Protein AF-G3GXR0-F1 (afdb_monomer)

Sequence (153 aa):
MAFRSAGTLMTEFNAAFVPPALMPGYKGHVPGVASSFGSPYGTITFKYFQDLRNTALEKGCALLSGGRFPTIFSPNPTMVLASHIKNWDRWLHLPIYSPLNLDMGRNAEVTDFYQRAQQQRMYYQDKSGMMPRVPYFVLPVKERDQYPLPTDL

InterPro domains:
  IPR018902 Ciliary microtubule inner protein 2A-C-like domain [PF10629] (19-83)
  IPR052329 Ciliary Microtubule Inner Protein 2C [PTHR34924] (1-152)

pLDDT: mean 78.1, std 11.74, range [36.25, 98.06]

Solvent-accessible surface area (backbone atoms only — not comparable to full-atom values): 10162 Å² total; per-residue (Å²): 136,87,87,77,72,96,81,74,78,89,61,94,78,53,93,83,68,67,57,74,91,72,46,81,66,64,65,59,90,55,90,99,52,86,90,57,90,94,56,34,35,68,58,54,50,51,46,52,55,49,47,52,51,49,55,50,42,73,74,70,47,92,84,53,97,69,86,85,72,57,32,82,80,49,92,48,67,68,36,26,51,50,31,50,51,53,52,53,51,49,63,74,65,52,81,84,76,69,96,60,100,64,58,67,67,62,51,52,53,52,53,54,52,51,52,52,53,54,56,55,52,60,74,58,36,43,100,84,72,45,65,78,81,60,88,84,78,64,78,89,69,60,64,63,81,76,54,65,59,89,84,81,114

Secondary structure (DSSP, 8-state):
-----TT----S--TT---TTTSPPP----TTS---TT--HHHHHHHHHHHHHHHHHHHH-SS--------TT-S-HHHHHHHHHHHHHHHHT-----SS---HHHHHHHHHHHHHHHHHHHTT--TTSPPPPPTTSPPPPPHHHHS--TT--

Foldseek 3Di:
DDDDDPPDDPDPDDVPDDDPVRPPAAQDDDPPDDRDPPDRPVRRVVLVVVVVQVVCCVVPDPPDPDDLAQDCSDPDVVSVVVVVVVVVVCVVPPDPDDPDPDDPVVVVVVVVVVVVVVVVQQVQQDPVSDHDDDPPPDDDDPPCVVDPDPVVD

Structure (mmCIF, N/CA/C/O backbone):
data_AF-G3GXR0-F1
#
_entry.id   AF-G3GXR0-F1
#
loop_
_atom_site.group_PDB
_atom_site.id
_atom_site.type_symbol
_atom_site.label_atom_id
_atom_site.label_alt_id
_atom_site.label_comp_id
_atom_site.label_asym_id
_atom_site.label_entity_id
_atom_site.label_seq_id
_atom_site.pdbx_PDB_ins_code
_atom_site.Cartn_x
_atom_site.Cartn_y
_atom_site.Cartn_z
_atom_site.occupancy
_atom_site.B_iso_or_equiv
_atom_site.auth_seq_id
_atom_site.auth_comp_id
_atom_site.auth_asym_id
_atom_site.auth_atom_id
_atom_site.pdbx_PDB_model_num
ATOM 1 N N . MET A 1 1 ? 4.705 -31.011 -16.820 1.00 36.25 1 MET A N 1
ATOM 2 C CA . MET A 1 1 ? 3.952 -31.578 -15.682 1.00 36.25 1 MET A CA 1
ATOM 3 C C . MET A 1 1 ? 4.878 -32.535 -14.952 1.00 36.25 1 MET A C 1
ATOM 5 O O . MET A 1 1 ? 5.346 -33.475 -15.576 1.00 36.25 1 MET A O 1
ATOM 9 N N . ALA A 1 2 ? 5.242 -32.243 -13.702 1.00 42.19 2 ALA A N 1
ATOM 10 C CA . ALA A 1 2 ? 6.127 -33.104 -12.920 1.00 42.19 2 ALA A CA 1
ATOM 11 C C . ALA A 1 2 ? 5.288 -34.155 -12.178 1.00 42.19 2 ALA A C 1
ATOM 13 O O . ALA A 1 2 ? 4.409 -33.793 -11.395 1.00 42.19 2 ALA A O 1
ATOM 14 N N . PHE A 1 3 ? 5.546 -35.434 -12.447 1.00 46.31 3 PHE A N 1
ATOM 15 C CA . PHE A 1 3 ? 4.962 -36.553 -11.709 1.00 46.31 3 PHE A CA 1
ATOM 16 C C . PHE A 1 3 ? 5.532 -36.581 -10.286 1.00 46.31 3 PHE A C 1
ATOM 18 O O . PHE A 1 3 ? 6.739 -36.427 -10.102 1.00 46.31 3 PHE A O 1
ATOM 25 N N . ARG A 1 4 ? 4.674 -36.762 -9.276 1.00 55.25 4 ARG A N 1
ATOM 26 C CA . ARG A 1 4 ? 5.080 -36.908 -7.869 1.00 55.25 4 ARG A CA 1
ATOM 27 C C . ARG A 1 4 ? 4.704 -38.306 -7.384 1.00 55.25 4 ARG A C 1
ATOM 29 O O . ARG A 1 4 ? 3.554 -38.707 -7.541 1.00 55.25 4 ARG A O 1
ATOM 36 N N . SER A 1 5 ? 5.663 -39.043 -6.825 1.00 61.41 5 SER A N 1
ATOM 37 C CA . SER A 1 5 ? 5.414 -40.346 -6.198 1.00 61.41 5 SER A CA 1
ATOM 38 C C . SER A 1 5 ? 4.796 -40.167 -4.810 1.00 61.41 5 SER A C 1
ATOM 40 O O . SER A 1 5 ? 5.129 -39.222 -4.093 1.00 61.41 5 SER A O 1
ATOM 42 N N . ALA A 1 6 ? 3.924 -41.091 -4.409 1.00 48.00 6 ALA A N 1
ATOM 43 C CA . ALA A 1 6 ? 3.330 -41.108 -3.076 1.00 48.00 6 ALA A CA 1
ATOM 44 C C . ALA A 1 6 ? 4.425 -41.218 -1.993 1.00 48.00 6 ALA A C 1
ATOM 46 O O . ALA A 1 6 ? 5.178 -42.188 -1.981 1.00 48.00 6 ALA A O 1
ATOM 47 N N . GLY A 1 7 ? 4.533 -40.209 -1.116 1.00 60.56 7 GLY A N 1
ATOM 48 C CA . GLY A 1 7 ? 5.460 -40.206 0.029 1.00 60.56 7 GLY A CA 1
ATOM 49 C C . GLY A 1 7 ? 6.359 -38.971 0.184 1.00 60.56 7 GLY A C 1
ATOM 50 O O . GLY A 1 7 ? 7.106 -38.891 1.155 1.00 60.56 7 GLY A O 1
ATOM 51 N N . THR A 1 8 ? 6.312 -37.989 -0.724 1.00 60.16 8 THR A N 1
ATOM 52 C CA . THR A 1 8 ? 7.106 -36.756 -0.570 1.00 60.16 8 THR A CA 1
ATOM 53 C C . THR A 1 8 ? 6.561 -35.884 0.569 1.00 60.16 8 THR A C 1
ATOM 55 O O . THR A 1 8 ? 5.510 -35.260 0.429 1.00 60.16 8 THR A O 1
ATOM 58 N N . LEU A 1 9 ? 7.294 -35.821 1.687 1.00 56.88 9 LEU A N 1
ATOM 59 C CA . LEU A 1 9 ? 7.093 -34.841 2.759 1.00 56.88 9 LEU A CA 1
ATOM 60 C C . LEU A 1 9 ? 7.204 -33.423 2.179 1.00 56.88 9 LEU A C 1
ATOM 62 O O . LEU A 1 9 ? 8.234 -33.046 1.623 1.00 56.88 9 LEU A O 1
ATOM 66 N N . MET A 1 10 ? 6.129 -32.643 2.291 1.00 52.34 10 MET A N 1
ATOM 67 C CA . MET A 1 10 ? 6.103 -31.233 1.903 1.00 52.34 10 MET A CA 1
ATOM 68 C C . MET A 1 10 ? 6.813 -30.426 2.994 1.00 52.34 10 MET A C 1
ATOM 70 O O . MET A 1 10 ? 6.181 -29.975 3.943 1.00 52.34 10 MET A O 1
ATOM 74 N N . THR A 1 11 ? 8.136 -30.294 2.904 1.00 61.66 11 THR A N 1
ATOM 75 C CA . THR A 1 11 ? 8.898 -29.389 3.770 1.00 61.66 11 THR A CA 1
ATOM 76 C C . THR A 1 11 ? 9.024 -28.026 3.093 1.00 61.66 11 THR A C 1
ATOM 78 O O . THR A 1 11 ? 9.418 -27.928 1.932 1.00 61.66 11 THR A O 1
ATOM 81 N N . GLU A 1 12 ? 8.714 -26.949 3.815 1.00 63.88 12 GLU A N 1
ATOM 82 C CA . GLU A 1 12 ? 8.941 -25.572 3.335 1.00 63.88 12 GLU A CA 1
ATOM 83 C C . GLU A 1 12 ? 10.442 -25.251 3.202 1.00 63.88 12 GLU A C 1
ATOM 85 O O . GLU A 1 12 ? 10.841 -24.327 2.497 1.00 63.88 12 GLU A O 1
ATOM 90 N N . PHE A 1 13 ? 11.291 -26.059 3.842 1.00 63.66 13 PHE A N 1
ATOM 91 C CA . PHE A 1 13 ? 12.739 -25.918 3.836 1.00 63.66 13 PHE A CA 1
ATOM 92 C C . PHE A 1 13 ? 13.369 -26.822 2.766 1.00 63.66 13 PHE A C 1
ATOM 94 O O . PHE A 1 13 ? 13.828 -27.931 3.041 1.00 63.66 13 PHE A O 1
ATOM 101 N N . ASN A 1 14 ? 13.369 -26.361 1.515 1.00 66.50 14 ASN A N 1
ATOM 102 C CA . ASN A 1 14 ? 14.169 -26.968 0.454 1.00 66.50 14 ASN A CA 1
ATOM 103 C C . ASN A 1 14 ? 15.540 -26.279 0.414 1.00 66.50 14 ASN A C 1
ATOM 105 O O . ASN A 1 14 ? 15.648 -25.150 -0.055 1.00 66.50 14 ASN A O 1
ATOM 109 N N . ALA A 1 15 ? 16.593 -26.962 0.871 1.00 64.88 15 ALA A N 1
ATOM 110 C CA . ALA A 1 15 ? 17.960 -26.428 0.887 1.00 64.88 15 ALA A CA 1
ATOM 111 C C . ALA A 1 15 ? 18.506 -26.057 -0.511 1.00 64.88 15 ALA A C 1
ATOM 113 O O . ALA A 1 15 ? 19.480 -25.317 -0.611 1.00 64.88 15 ALA A O 1
ATOM 114 N N . ALA A 1 16 ? 17.878 -26.540 -1.590 1.00 74.00 16 ALA A N 1
ATOM 115 C CA . ALA A 1 16 ? 18.216 -26.192 -2.969 1.00 74.00 16 ALA A CA 1
ATOM 116 C C . ALA A 1 16 ? 17.356 -25.051 -3.551 1.00 74.00 16 ALA A C 1
ATOM 118 O O . ALA A 1 16 ? 17.548 -24.665 -4.706 1.00 74.00 16 ALA A O 1
ATOM 119 N N . PHE A 1 17 ? 16.383 -24.520 -2.801 1.00 76.06 17 PHE A N 1
ATOM 120 C CA . PHE A 1 17 ? 15.547 -23.420 -3.271 1.00 76.06 17 PHE A CA 1
ATOM 121 C C . PHE A 1 17 ? 16.319 -22.102 -3.198 1.00 76.06 17 PHE A C 1
ATOM 123 O O . PHE A 1 17 ? 16.506 -21.520 -2.132 1.00 76.06 17 PHE A O 1
ATOM 130 N N . VAL A 1 18 ? 16.745 -21.611 -4.359 1.00 72.69 18 VAL A N 1
ATOM 131 C CA . VAL A 1 18 ? 17.243 -20.244 -4.505 1.00 72.69 18 VAL A CA 1
ATOM 132 C C . VAL A 1 18 ? 16.041 -19.366 -4.849 1.00 72.69 18 VAL A C 1
ATOM 134 O O . VAL A 1 18 ? 15.400 -19.612 -5.875 1.00 72.69 18 VAL A O 1
ATOM 137 N N . PRO A 1 19 ? 15.697 -18.356 -4.029 1.00 76.00 19 PRO A N 1
ATOM 138 C CA . PRO A 1 19 ? 14.584 -17.477 -4.351 1.00 76.00 19 PRO A CA 1
ATOM 139 C C . PRO A 1 19 ? 14.851 -16.804 -5.709 1.00 76.00 19 PRO A C 1
ATOM 141 O O . PRO A 1 19 ? 15.992 -16.416 -5.971 1.00 76.00 19 PRO A O 1
ATOM 144 N N . PRO A 1 20 ? 13.836 -16.617 -6.574 1.00 71.69 20 PRO A N 1
ATOM 145 C CA . PRO A 1 20 ? 14.029 -16.067 -7.919 1.00 71.69 20 PRO A CA 1
ATOM 146 C C . PRO A 1 20 ? 14.778 -14.726 -7.963 1.00 71.69 20 PRO A C 1
ATOM 148 O O . PRO A 1 20 ? 15.468 -14.447 -8.936 1.00 71.69 20 PRO A O 1
ATOM 151 N N . ALA A 1 21 ? 14.693 -13.920 -6.898 1.00 69.69 21 ALA A N 1
ATOM 152 C CA . ALA A 1 21 ? 15.439 -12.667 -6.757 1.00 69.69 21 ALA A CA 1
ATOM 153 C C . ALA A 1 21 ? 16.968 -12.854 -6.628 1.00 69.69 21 ALA A C 1
ATOM 155 O O . ALA A 1 21 ? 17.719 -11.935 -6.941 1.00 69.69 21 ALA A O 1
ATOM 156 N N . LEU A 1 22 ? 17.425 -14.024 -6.168 1.00 70.12 22 LEU A N 1
ATOM 157 C CA . LEU A 1 22 ? 18.839 -14.385 -6.016 1.00 70.12 22 LEU A CA 1
ATOM 158 C C . LEU A 1 22 ? 19.340 -15.322 -7.126 1.00 70.12 22 LEU A C 1
ATOM 160 O O . LEU A 1 22 ? 20.544 -15.559 -7.223 1.00 70.12 22 LEU A O 1
ATOM 164 N N . MET A 1 23 ? 18.452 -15.856 -7.973 1.00 72.81 23 MET A N 1
ATOM 165 C CA . MET A 1 23 ? 18.868 -16.627 -9.144 1.00 72.81 23 MET A CA 1
ATOM 166 C C . MET A 1 23 ? 19.528 -15.690 -10.166 1.00 72.81 23 MET A C 1
ATOM 168 O O . MET A 1 23 ? 18.909 -14.707 -10.581 1.00 72.81 23 MET A O 1
ATOM 172 N N . PRO A 1 24 ? 20.758 -15.980 -10.628 1.00 68.81 24 PRO A N 1
ATOM 173 C CA . PRO A 1 24 ? 21.361 -15.223 -11.714 1.00 68.81 24 PRO A CA 1
ATOM 174 C C . PRO A 1 24 ? 20.442 -15.242 -12.939 1.00 68.81 24 PRO A C 1
ATOM 176 O O . PRO A 1 24 ? 20.023 -16.308 -13.392 1.00 68.81 24 PRO A O 1
ATOM 179 N N . GLY A 1 25 ? 20.129 -14.066 -13.485 1.00 70.81 25 GLY A N 1
ATOM 180 C CA . GLY A 1 25 ? 19.326 -13.969 -14.703 1.00 70.81 25 GLY A CA 1
ATOM 181 C C . GLY A 1 25 ? 19.970 -14.729 -15.869 1.00 70.81 25 GLY A C 1
ATOM 182 O O . GLY A 1 25 ? 21.193 -14.878 -15.926 1.00 70.81 25 GLY A O 1
ATOM 183 N N . TYR A 1 26 ? 19.153 -15.189 -16.822 1.00 75.12 26 TYR A N 1
ATOM 184 C CA . TYR A 1 26 ? 19.638 -15.862 -18.028 1.00 75.12 26 TYR A CA 1
ATOM 185 C C . TYR A 1 26 ? 20.664 -14.978 -18.755 1.00 75.12 26 TYR A C 1
ATOM 187 O O . TYR A 1 26 ? 20.356 -13.854 -19.151 1.00 75.12 26 TYR A O 1
ATOM 195 N N . LYS A 1 27 ? 21.893 -15.478 -18.913 1.00 68.25 27 LYS A N 1
ATOM 196 C CA . LYS A 1 27 ? 23.010 -14.788 -19.589 1.00 68.25 27 LYS A CA 1
ATOM 197 C C . LYS A 1 27 ? 23.193 -15.231 -21.047 1.00 68.25 27 LYS A C 1
ATOM 199 O O . LYS A 1 27 ? 24.277 -15.072 -21.593 1.00 68.25 27 LYS A O 1
ATOM 204 N N . GLY A 1 28 ? 22.183 -15.862 -21.648 1.00 76.69 28 GLY A N 1
ATOM 205 C CA . GLY A 1 28 ? 22.316 -16.440 -22.985 1.00 76.69 28 GLY A CA 1
ATOM 206 C C . GLY A 1 28 ? 22.675 -15.431 -24.073 1.00 76.69 28 GLY A C 1
ATOM 207 O O . GLY A 1 28 ? 22.592 -14.216 -23.891 1.00 76.69 28 GLY A O 1
ATOM 208 N N . HIS A 1 29 ? 23.074 -15.970 -25.221 1.00 77.75 29 HIS A N 1
ATOM 209 C CA . HIS A 1 29 ? 23.532 -15.192 -26.364 1.00 77.75 29 HIS A CA 1
ATOM 210 C C . HIS A 1 29 ? 22.374 -14.464 -27.063 1.00 77.75 29 HIS A C 1
ATOM 212 O O . HIS A 1 29 ? 21.324 -15.051 -27.319 1.00 77.75 29 HIS A O 1
ATOM 218 N N . VAL A 1 30 ? 22.593 -13.193 -27.409 1.00 77.81 30 VAL A N 1
ATOM 219 C CA . VAL A 1 30 ? 21.715 -12.407 -28.284 1.00 77.81 30 VAL A CA 1
ATOM 220 C C . VAL A 1 30 ? 22.380 -12.333 -29.663 1.00 77.81 30 VAL A C 1
ATOM 222 O O . VAL A 1 30 ? 23.445 -11.720 -29.770 1.0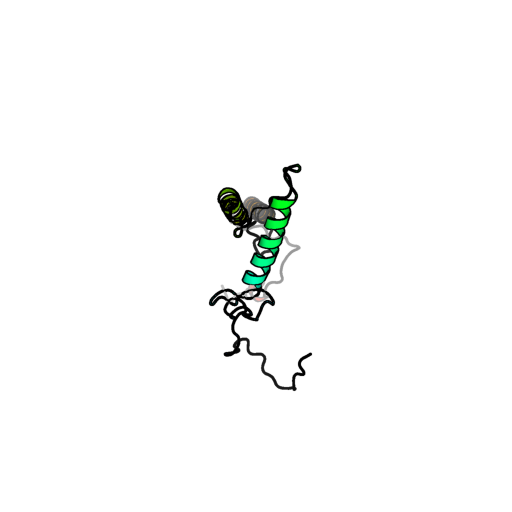0 77.81 30 VAL A O 1
ATOM 225 N N . PRO A 1 31 ? 21.791 -12.925 -30.716 1.00 79.56 31 PRO A N 1
ATOM 226 C CA . PRO A 1 31 ? 22.347 -12.850 -32.064 1.00 79.56 31 PRO A CA 1
ATOM 227 C C . PRO A 1 31 ? 22.557 -11.400 -32.516 1.00 79.56 31 PRO A C 1
ATOM 229 O O . PRO A 1 31 ? 21.677 -10.558 -32.354 1.00 79.56 31 PRO A O 1
ATOM 232 N N . GLY A 1 32 ? 23.728 -11.103 -33.082 1.00 79.25 32 GLY A N 1
ATOM 233 C CA . GLY A 1 32 ? 24.063 -9.764 -33.584 1.00 79.25 32 GLY A CA 1
ATOM 234 C C . GLY A 1 32 ? 24.508 -8.752 -32.521 1.00 79.25 32 GLY A C 1
ATOM 235 O O . GLY A 1 32 ? 24.826 -7.619 -32.876 1.00 79.25 32 GLY A O 1
ATOM 236 N N . VAL A 1 33 ? 24.583 -9.139 -31.242 1.00 78.44 33 VAL A N 1
ATOM 237 C CA . VAL A 1 33 ? 25.097 -8.288 -30.160 1.00 78.44 33 VAL A CA 1
ATOM 238 C C . VAL A 1 33 ? 26.301 -8.958 -29.503 1.00 78.44 33 VAL A C 1
ATOM 240 O O . VAL A 1 33 ? 26.262 -10.136 -29.146 1.00 78.44 33 VAL A O 1
ATOM 243 N N . ALA A 1 34 ? 27.394 -8.208 -29.340 1.00 80.44 34 ALA A N 1
ATOM 244 C CA . ALA A 1 34 ? 28.581 -8.708 -28.657 1.00 80.44 34 ALA A CA 1
ATOM 245 C C . ALA A 1 34 ? 28.249 -9.053 -27.196 1.00 80.44 34 ALA A C 1
ATOM 247 O O . ALA A 1 34 ? 27.680 -8.239 -26.466 1.00 80.44 34 ALA A O 1
ATOM 248 N N . SER A 1 35 ? 28.610 -10.264 -26.771 1.00 74.00 35 SER A N 1
ATOM 249 C CA . SER A 1 35 ? 28.400 -10.712 -25.395 1.00 74.00 35 SER A CA 1
ATOM 250 C C . SER A 1 35 ? 29.284 -9.905 -24.444 1.00 74.00 35 SER A C 1
ATOM 252 O O . SER A 1 35 ? 30.508 -10.013 -24.500 1.00 74.00 35 SER A O 1
ATOM 254 N N . SER A 1 36 ? 28.678 -9.118 -23.554 1.00 72.56 36 SER A N 1
ATOM 255 C CA . SER A 1 36 ? 29.383 -8.391 -22.497 1.00 72.56 36 SER A CA 1
ATOM 256 C C . SER A 1 36 ? 29.228 -9.099 -21.151 1.00 72.56 36 SER A C 1
ATOM 258 O O . SER A 1 36 ? 28.144 -9.544 -20.764 1.00 72.56 36 SER A O 1
ATOM 260 N N . PHE A 1 37 ? 30.330 -9.220 -20.411 1.00 75.44 37 PHE A N 1
ATOM 261 C CA . PHE A 1 37 ? 30.296 -9.795 -19.071 1.00 75.44 37 PHE A CA 1
ATOM 262 C C . PHE A 1 37 ? 29.476 -8.904 -18.123 1.00 75.44 37 PHE A C 1
ATOM 264 O O . PHE A 1 37 ? 29.618 -7.684 -18.121 1.00 75.44 37 PHE A O 1
ATOM 271 N N . GLY A 1 38 ? 28.612 -9.519 -17.309 1.00 76.38 38 GLY A N 1
ATOM 272 C CA . GLY A 1 38 ? 27.844 -8.829 -16.263 1.00 76.38 38 GLY A CA 1
ATOM 273 C C . GLY A 1 38 ? 26.457 -8.318 -16.668 1.00 76.38 38 GLY A C 1
ATOM 274 O O . GLY A 1 38 ? 25.691 -7.941 -15.788 1.00 76.38 38 GLY A O 1
ATOM 275 N N . SER A 1 39 ? 26.080 -8.366 -17.950 1.00 77.81 39 SER A N 1
ATOM 276 C CA . SER A 1 39 ? 24.728 -7.990 -18.395 1.00 77.81 39 SER A CA 1
ATOM 277 C C . SER A 1 39 ? 23.879 -9.235 -18.690 1.00 77.81 39 SER A C 1
ATOM 279 O O . SER A 1 39 ? 24.314 -10.083 -19.468 1.00 77.81 39 SER A O 1
ATOM 281 N N . PRO A 1 40 ? 22.681 -9.400 -18.096 1.00 85.00 40 PRO A N 1
ATOM 282 C CA . PRO A 1 40 ? 21.801 -10.511 -18.445 1.00 85.00 40 PRO A CA 1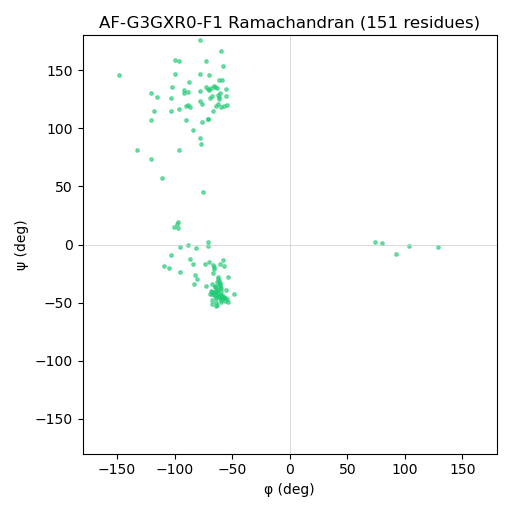
ATOM 283 C C . PRO A 1 40 ? 21.175 -10.292 -19.831 1.00 85.00 40 PRO A C 1
ATOM 285 O O . PRO A 1 40 ? 21.030 -9.155 -20.288 1.00 85.00 40 PRO A O 1
ATOM 288 N N . TYR A 1 41 ? 20.732 -11.378 -20.467 1.00 84.19 41 TYR A N 1
ATOM 289 C CA . TYR A 1 41 ? 20.065 -11.380 -21.775 1.00 84.19 41 TYR A CA 1
ATOM 290 C C . TYR A 1 41 ? 18.933 -10.344 -21.852 1.00 84.19 41 TYR A C 1
ATOM 292 O O . TYR A 1 41 ? 18.825 -9.605 -22.830 1.00 84.19 41 TYR A O 1
ATOM 300 N N . GLY A 1 42 ? 18.120 -10.240 -20.793 1.00 83.00 42 GLY A N 1
ATOM 301 C CA . GLY A 1 42 ? 17.014 -9.279 -20.720 1.00 83.00 42 GLY A CA 1
ATOM 302 C C . GLY A 1 42 ? 17.473 -7.822 -20.820 1.00 83.00 42 GLY A C 1
ATOM 303 O O . GLY A 1 42 ? 16.885 -7.042 -21.560 1.00 83.00 42 GLY A O 1
ATOM 304 N N . THR A 1 43 ? 18.567 -7.458 -20.146 1.00 83.62 43 THR A N 1
ATOM 305 C CA . THR A 1 43 ? 19.122 -6.096 -20.213 1.00 83.62 43 THR A CA 1
ATOM 306 C C . THR A 1 43 ? 19.712 -5.807 -21.589 1.00 83.62 43 THR A C 1
ATOM 308 O O . THR A 1 43 ? 19.486 -4.731 -22.140 1.00 83.62 43 THR A O 1
ATOM 311 N N . ILE A 1 44 ? 20.440 -6.773 -22.160 1.00 85.56 44 ILE A N 1
ATOM 312 C CA . ILE A 1 44 ? 21.083 -6.630 -23.473 1.00 85.56 44 ILE A CA 1
ATOM 313 C C . ILE A 1 44 ? 20.026 -6.456 -24.571 1.00 85.56 44 ILE A C 1
ATOM 315 O O . ILE A 1 44 ? 20.107 -5.517 -25.361 1.00 85.56 44 ILE A O 1
ATOM 319 N N . THR A 1 45 ? 19.009 -7.321 -24.599 1.00 86.44 45 THR A N 1
ATOM 320 C CA . THR A 1 45 ? 17.915 -7.245 -25.582 1.00 86.44 45 THR A CA 1
ATOM 321 C C . THR A 1 45 ? 17.088 -5.975 -25.430 1.00 86.44 45 THR A C 1
ATOM 323 O O . THR A 1 45 ? 16.803 -5.312 -26.426 1.00 86.44 45 THR A O 1
ATOM 326 N N . PHE A 1 46 ? 16.743 -5.586 -24.199 1.00 85.81 46 PHE A N 1
ATOM 327 C CA . PHE A 1 46 ? 15.987 -4.360 -23.954 1.00 85.81 46 PHE A CA 1
ATOM 328 C C . PHE A 1 46 ? 16.740 -3.118 -24.447 1.00 85.81 46 PHE A C 1
ATOM 330 O O . PHE A 1 46 ? 16.156 -2.287 -25.145 1.00 85.81 46 PHE A O 1
ATOM 337 N N . LYS A 1 47 ? 18.046 -3.026 -24.155 1.00 87.62 47 LYS A N 1
ATOM 338 C CA . LYS A 1 47 ? 18.905 -1.957 -24.677 1.00 87.62 47 LYS A CA 1
ATOM 339 C C . LYS A 1 47 ? 18.934 -1.966 -26.207 1.00 87.62 47 LYS A C 1
ATOM 341 O O . LYS A 1 47 ? 18.672 -0.934 -26.812 1.00 87.62 47 LYS A O 1
ATOM 346 N N . TYR A 1 48 ? 19.173 -3.124 -26.826 1.00 87.19 48 TYR A N 1
ATOM 347 C CA . TYR A 1 48 ? 19.222 -3.267 -28.284 1.00 87.19 48 TYR A CA 1
ATOM 348 C C . TYR A 1 48 ? 17.955 -2.734 -28.974 1.00 87.19 48 TYR A C 1
ATOM 350 O O . TYR A 1 48 ? 18.043 -1.916 -29.890 1.00 87.19 48 TYR A O 1
ATOM 358 N N . PHE A 1 49 ? 16.763 -3.124 -28.508 1.00 86.44 49 PHE A N 1
ATOM 359 C CA . PHE A 1 49 ? 15.507 -2.633 -29.086 1.00 86.44 49 PHE A CA 1
ATOM 360 C C . PHE A 1 49 ? 15.273 -1.143 -28.834 1.00 86.44 49 PHE A C 1
ATOM 362 O O . PHE A 1 49 ? 14.689 -0.456 -29.678 1.00 86.44 49 PHE A O 1
ATOM 369 N N . GLN A 1 50 ? 15.711 -0.629 -27.684 1.00 85.81 50 GLN A N 1
ATOM 370 C CA . GLN A 1 50 ? 15.618 0.795 -27.396 1.00 85.81 50 GLN A CA 1
ATOM 371 C C . GLN A 1 50 ? 16.543 1.611 -28.306 1.00 85.81 50 GLN A C 1
ATOM 373 O O . GLN A 1 50 ? 16.105 2.626 -28.840 1.00 85.81 50 GLN A O 1
ATOM 378 N N . ASP A 1 51 ? 17.769 1.146 -28.540 1.00 86.38 51 ASP A N 1
ATOM 379 C CA . ASP A 1 51 ? 18.727 1.780 -29.447 1.00 86.38 51 ASP A CA 1
ATOM 380 C C . ASP A 1 51 ? 18.205 1.769 -30.889 1.00 86.38 51 ASP A C 1
ATOM 382 O O . ASP A 1 51 ? 18.218 2.804 -31.556 1.00 86.38 51 ASP A O 1
ATOM 386 N N . LEU A 1 52 ? 17.637 0.648 -31.350 1.00 85.50 52 LEU A N 1
ATOM 387 C CA . LEU A 1 52 ? 16.961 0.577 -32.649 1.00 85.50 52 LEU A CA 1
ATOM 388 C C . LEU A 1 52 ? 15.845 1.623 -32.766 1.00 85.50 52 LEU A C 1
ATOM 390 O O . LEU A 1 52 ? 15.808 2.376 -33.739 1.00 85.50 52 LEU A O 1
ATOM 394 N N . ARG A 1 53 ? 14.972 1.726 -31.757 1.00 81.81 53 ARG A N 1
ATOM 395 C CA . ARG A 1 53 ? 13.904 2.736 -31.723 1.00 81.81 53 ARG A CA 1
ATOM 396 C C . ARG A 1 53 ? 14.464 4.158 -31.748 1.00 81.81 53 ARG A C 1
ATOM 398 O O . ARG A 1 53 ? 13.962 4.985 -32.502 1.00 81.81 53 ARG A O 1
ATOM 405 N N . ASN A 1 54 ? 15.496 4.434 -30.953 1.00 79.75 54 ASN A N 1
ATOM 406 C CA . ASN A 1 54 ? 16.146 5.741 -30.904 1.00 79.75 54 ASN A CA 1
ATOM 407 C C . ASN A 1 54 ? 16.737 6.097 -32.279 1.00 79.75 54 ASN A C 1
ATOM 409 O O . ASN A 1 54 ? 16.489 7.184 -32.786 1.00 79.75 54 ASN A O 1
ATOM 413 N N . THR A 1 55 ? 17.444 5.168 -32.932 1.00 82.56 55 THR A N 1
ATOM 414 C CA . THR A 1 55 ? 18.037 5.405 -34.261 1.00 82.56 55 THR A CA 1
ATOM 415 C C . THR A 1 55 ? 16.982 5.646 -35.340 1.00 82.56 55 THR A C 1
ATOM 417 O O . THR A 1 55 ? 17.183 6.490 -36.211 1.00 82.56 55 THR A O 1
ATOM 420 N N . ALA A 1 56 ? 15.850 4.938 -35.284 1.00 81.62 56 ALA A N 1
ATOM 421 C CA . ALA A 1 56 ? 14.731 5.151 -36.193 1.00 81.62 56 ALA A CA 1
ATOM 422 C C . ALA A 1 56 ? 14.067 6.519 -35.962 1.00 81.62 56 ALA A C 1
ATOM 424 O O . ALA A 1 56 ? 13.756 7.209 -36.929 1.00 81.62 56 ALA A O 1
ATOM 425 N N . LEU A 1 57 ? 13.904 6.936 -34.700 1.00 74.38 57 LEU A N 1
ATOM 426 C CA . LEU A 1 57 ? 13.370 8.255 -34.345 1.00 74.38 57 LEU A CA 1
ATOM 427 C C . LEU A 1 57 ? 14.281 9.393 -34.814 1.00 74.38 57 LEU A C 1
ATOM 429 O O . LEU A 1 57 ? 13.791 10.334 -35.426 1.00 74.38 57 LEU A O 1
ATOM 433 N N . GLU A 1 58 ? 15.593 9.301 -34.586 1.00 75.19 58 GLU A N 1
ATOM 434 C CA . GLU A 1 58 ? 16.542 10.330 -35.040 1.00 75.19 58 GLU A CA 1
ATOM 435 C C . GLU A 1 58 ? 16.569 10.452 -36.575 1.00 75.19 58 GLU A C 1
ATOM 437 O O . GLU A 1 58 ? 16.731 11.544 -37.110 1.00 75.19 58 GLU A O 1
ATOM 442 N N . LYS A 1 59 ? 16.350 9.348 -37.302 1.00 74.94 59 LYS A N 1
ATOM 443 C CA . LYS A 1 59 ? 16.272 9.353 -38.773 1.00 74.94 59 LYS A CA 1
ATOM 444 C C . LYS A 1 59 ? 14.913 9.811 -39.318 1.00 74.94 59 LYS A C 1
ATOM 446 O O . LYS A 1 59 ? 14.862 10.329 -40.428 1.00 74.94 59 LYS A O 1
ATOM 451 N N . GLY A 1 60 ? 13.822 9.579 -38.584 1.00 64.12 60 GLY A N 1
ATOM 452 C CA . GLY A 1 60 ? 12.449 9.768 -39.068 1.00 64.12 60 GLY A CA 1
ATOM 453 C C . GLY A 1 60 ? 11.720 11.013 -38.549 1.00 64.12 60 GLY A C 1
ATOM 454 O O . GLY A 1 60 ? 10.748 11.441 -39.168 1.00 64.12 60 GLY A O 1
ATOM 455 N N . CYS A 1 61 ? 12.153 11.617 -37.439 1.00 55.31 61 CYS A N 1
ATOM 456 C CA . CYS A 1 61 ? 11.378 12.641 -36.731 1.00 55.31 61 CYS A CA 1
ATOM 457 C C . CYS A 1 61 ? 12.107 13.988 -36.628 1.00 55.31 61 CYS A C 1
ATOM 459 O O . CYS A 1 61 ? 12.500 14.406 -35.543 1.00 55.31 61 CYS A O 1
ATOM 461 N N . ALA A 1 62 ? 12.186 14.722 -37.741 1.00 54.91 62 ALA A N 1
ATOM 462 C CA . ALA A 1 62 ? 12.310 16.184 -37.689 1.00 54.91 62 ALA A CA 1
ATOM 463 C C . ALA A 1 62 ? 10.937 1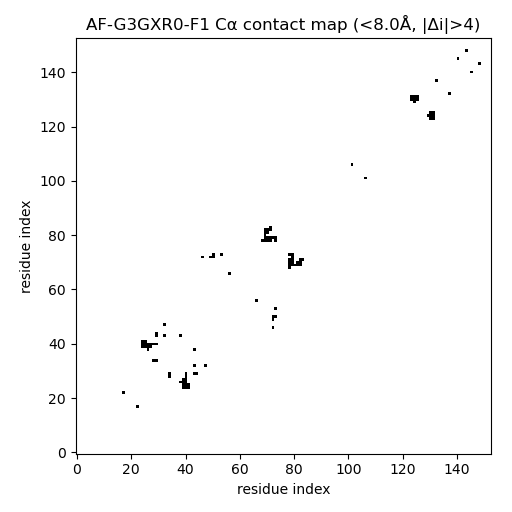6.884 -37.533 1.00 54.91 62 ALA A C 1
ATOM 465 O O . ALA A 1 62 ? 10.887 18.050 -37.159 1.00 54.91 62 ALA A O 1
ATOM 466 N N . LEU A 1 63 ? 9.819 16.184 -37.798 1.00 53.06 63 LEU A N 1
ATOM 467 C CA . LEU A 1 63 ? 8.491 16.805 -37.946 1.00 53.06 63 LEU A CA 1
ATOM 468 C C . LEU A 1 63 ? 7.496 16.520 -36.803 1.00 53.06 63 LEU A C 1
ATOM 470 O O . LEU A 1 63 ? 6.522 17.249 -36.648 1.00 53.06 63 LEU A O 1
ATOM 474 N N . LEU A 1 64 ? 7.715 15.485 -35.986 1.00 55.75 64 LEU A N 1
ATOM 475 C CA . LEU A 1 64 ? 6.810 15.122 -34.889 1.00 55.75 64 LEU A CA 1
ATOM 476 C C . LEU A 1 64 ? 7.545 15.242 -33.553 1.00 55.75 64 LEU A C 1
ATOM 478 O O . LEU A 1 64 ? 8.477 14.494 -33.277 1.00 55.75 64 LEU A O 1
ATOM 482 N N . SER A 1 65 ? 7.098 16.167 -32.704 1.00 57.66 65 SER A N 1
ATOM 483 C CA . SER A 1 65 ? 7.597 16.368 -31.334 1.00 57.66 65 SER A CA 1
ATOM 484 C C . SER A 1 65 ? 7.195 15.246 -30.357 1.00 57.66 65 SER A C 1
ATOM 486 O O . SER A 1 65 ? 7.569 15.279 -29.185 1.00 57.66 65 SER A O 1
ATOM 488 N N . GLY A 1 66 ? 6.439 14.245 -30.822 1.00 60.41 66 GLY A N 1
ATOM 489 C CA . GLY A 1 66 ? 5.971 13.099 -30.041 1.00 60.41 66 GLY A CA 1
ATOM 490 C C . GLY A 1 66 ? 6.855 11.852 -30.180 1.00 60.41 66 GLY A C 1
ATOM 491 O O . GLY A 1 66 ? 7.568 11.681 -31.161 1.00 60.41 66 GLY A O 1
ATOM 492 N N . GLY A 1 67 ? 6.788 10.950 -29.192 1.00 67.81 67 GLY A N 1
ATOM 493 C CA . GLY A 1 67 ? 7.419 9.617 -29.251 1.00 67.81 67 GLY A CA 1
ATOM 494 C C . GLY A 1 67 ? 8.715 9.444 -28.449 1.00 67.81 67 GLY A C 1
ATOM 495 O O . GLY A 1 67 ? 9.259 8.341 -28.391 1.00 67.81 67 GLY A O 1
ATOM 496 N N . ARG A 1 68 ? 9.199 10.494 -27.775 1.00 71.94 68 ARG A N 1
ATOM 497 C CA . ARG A 1 68 ? 10.352 10.414 -26.864 1.00 71.94 68 ARG A CA 1
ATOM 498 C C . ARG A 1 68 ? 9.901 9.955 -25.473 1.00 71.94 68 ARG A C 1
ATOM 500 O O . ARG A 1 68 ? 9.424 10.753 -24.671 1.00 71.94 68 ARG A O 1
ATOM 507 N N . PHE A 1 69 ? 10.060 8.665 -25.176 1.00 76.62 69 PHE A N 1
ATOM 508 C CA . PHE A 1 69 ? 9.764 8.108 -23.852 1.00 76.62 69 PHE A CA 1
ATOM 509 C C . PHE A 1 69 ? 11.005 8.123 -22.953 1.00 76.62 69 PHE A C 1
ATOM 511 O O . PHE A 1 69 ? 12.070 7.698 -23.401 1.00 76.62 69 PHE A O 1
ATOM 518 N N . PRO A 1 70 ? 10.897 8.579 -21.693 1.00 83.19 70 PRO A N 1
ATOM 519 C CA . PRO A 1 70 ? 12.030 8.599 -20.779 1.00 83.19 70 PRO A CA 1
ATOM 520 C C . PRO A 1 70 ? 12.547 7.176 -20.544 1.00 83.19 70 PRO A C 1
ATOM 522 O O . PRO A 1 70 ? 11.787 6.277 -20.191 1.00 83.19 70 PRO A O 1
ATOM 525 N N . THR A 1 71 ? 13.844 6.981 -20.757 1.00 83.50 71 THR A N 1
ATOM 526 C CA . THR A 1 71 ? 14.527 5.691 -20.641 1.00 83.50 71 THR A CA 1
ATOM 527 C C . THR A 1 71 ? 15.960 5.914 -20.176 1.00 83.50 71 THR A C 1
ATOM 529 O O . THR A 1 71 ? 16.595 6.895 -20.566 1.00 83.50 71 THR A O 1
ATOM 532 N N . ILE A 1 72 ? 16.479 4.984 -19.374 1.00 84.88 72 ILE A N 1
ATOM 533 C CA . ILE A 1 72 ? 17.870 4.990 -18.896 1.00 84.88 72 ILE A CA 1
ATOM 534 C C . ILE A 1 72 ? 18.885 4.688 -20.010 1.00 84.88 72 ILE A C 1
ATOM 536 O O . ILE A 1 72 ? 20.072 4.935 -19.839 1.00 84.88 72 ILE A O 1
ATOM 540 N N . PHE A 1 73 ? 18.430 4.172 -21.157 1.00 82.56 73 PHE A N 1
ATOM 541 C CA . PHE A 1 73 ? 19.274 3.847 -22.314 1.00 82.56 73 PHE A CA 1
ATOM 542 C C . PHE A 1 73 ? 19.281 4.960 -23.378 1.00 82.56 73 PHE A C 1
ATOM 544 O O . PHE A 1 73 ? 19.581 4.708 -24.539 1.00 82.56 73 PHE A O 1
ATOM 551 N N . SER A 1 74 ? 18.899 6.190 -23.017 1.00 82.56 74 SER A N 1
ATOM 552 C CA . SER A 1 74 ? 18.945 7.334 -23.935 1.00 82.56 74 SER A CA 1
ATOM 553 C C . SER A 1 74 ? 20.317 8.017 -23.891 1.00 82.56 74 SER A C 1
ATOM 555 O O . SER A 1 74 ? 20.841 8.229 -22.797 1.00 82.56 74 SER A O 1
ATOM 557 N N . PRO A 1 75 ? 20.874 8.454 -25.038 1.00 81.62 75 PRO A N 1
ATOM 558 C CA . PRO A 1 75 ? 22.044 9.333 -25.062 1.00 81.62 75 PRO A CA 1
ATOM 559 C C . PRO A 1 75 ? 21.769 10.728 -24.474 1.00 81.62 75 PRO A C 1
ATOM 561 O O . PRO A 1 75 ? 22.702 11.446 -24.130 1.00 81.62 75 PRO A O 1
ATOM 564 N N . ASN A 1 76 ? 20.498 11.140 -24.378 1.00 84.56 76 ASN A N 1
ATOM 565 C CA . ASN A 1 76 ? 20.125 12.458 -23.876 1.00 84.56 76 ASN A CA 1
ATOM 566 C C . ASN A 1 76 ? 19.985 12.443 -22.339 1.00 84.56 76 ASN A C 1
ATOM 568 O O . ASN A 1 76 ? 19.071 11.782 -21.826 1.00 84.56 76 ASN A O 1
ATOM 572 N N . PRO A 1 77 ? 20.796 13.223 -21.595 1.00 87.94 77 PRO A N 1
ATOM 573 C CA . PRO A 1 77 ? 20.769 13.221 -20.133 1.00 87.94 77 PRO A CA 1
ATOM 574 C C . PRO A 1 77 ? 19.416 13.658 -19.559 1.00 87.94 77 PRO A C 1
ATOM 576 O O . PRO A 1 77 ? 18.993 13.150 -18.523 1.00 87.94 77 PRO A O 1
ATOM 579 N N . THR A 1 78 ? 18.685 14.541 -20.244 1.00 88.38 78 THR A N 1
ATOM 580 C CA . THR A 1 78 ? 17.369 15.010 -19.775 1.00 88.38 78 THR A CA 1
ATOM 581 C C . THR A 1 78 ? 16.333 13.883 -19.738 1.00 88.38 78 THR A C 1
ATOM 583 O O . THR A 1 78 ? 15.541 13.796 -18.801 1.00 88.38 78 THR A O 1
ATOM 586 N N . MET A 1 79 ? 16.373 12.962 -20.707 1.00 86.00 79 MET A N 1
ATOM 587 C CA . MET A 1 79 ? 15.474 11.804 -20.762 1.00 86.00 79 MET A CA 1
ATOM 588 C C . MET A 1 79 ? 15.813 10.757 -19.703 1.00 86.00 79 MET A C 1
ATOM 590 O O . MET A 1 79 ? 14.904 10.142 -19.140 1.00 86.00 79 MET A O 1
ATOM 594 N N . VAL A 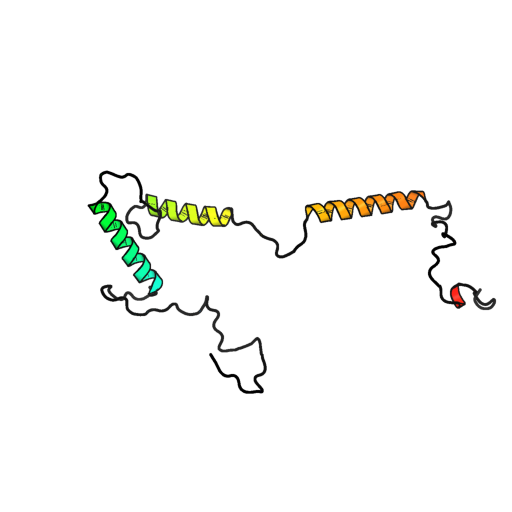1 80 ? 17.105 10.575 -19.420 1.00 89.50 80 VAL A N 1
ATOM 595 C CA . VAL A 1 80 ? 17.576 9.706 -18.338 1.00 89.50 80 VAL A CA 1
ATOM 596 C C . VAL A 1 80 ? 17.076 10.254 -17.003 1.00 89.50 80 VAL A C 1
ATOM 598 O O . VAL A 1 80 ? 16.374 9.540 -16.287 1.00 89.50 80 VAL A O 1
ATOM 601 N N . LEU A 1 81 ? 17.310 11.538 -16.712 1.00 92.25 81 LEU A N 1
ATOM 602 C CA . LEU A 1 81 ? 16.824 12.192 -15.491 1.00 92.25 81 LEU A CA 1
ATOM 603 C C . LEU A 1 81 ? 15.299 12.093 -15.345 1.00 92.25 81 LEU A C 1
ATOM 605 O O . LEU A 1 81 ? 14.810 11.704 -14.287 1.00 92.25 81 LEU A O 1
ATOM 609 N N . ALA A 1 82 ? 14.545 12.347 -16.418 1.00 90.44 82 ALA A N 1
ATOM 610 C CA . ALA A 1 82 ? 13.092 12.198 -16.411 1.00 90.44 82 ALA A CA 1
ATOM 611 C C . ALA A 1 82 ? 12.645 10.757 -16.100 1.00 90.44 82 ALA A C 1
ATOM 613 O O . ALA A 1 82 ? 11.629 10.558 -15.435 1.00 90.44 82 ALA A O 1
ATOM 614 N N . SER A 1 83 ? 13.393 9.742 -16.550 1.00 89.56 83 SER A N 1
ATOM 615 C CA . SER A 1 83 ? 13.096 8.335 -16.241 1.00 89.56 83 SER A CA 1
ATOM 616 C C . SER A 1 83 ? 13.327 8.009 -14.767 1.00 89.56 83 SER A C 1
ATOM 618 O O . SER A 1 83 ? 12.500 7.332 -14.154 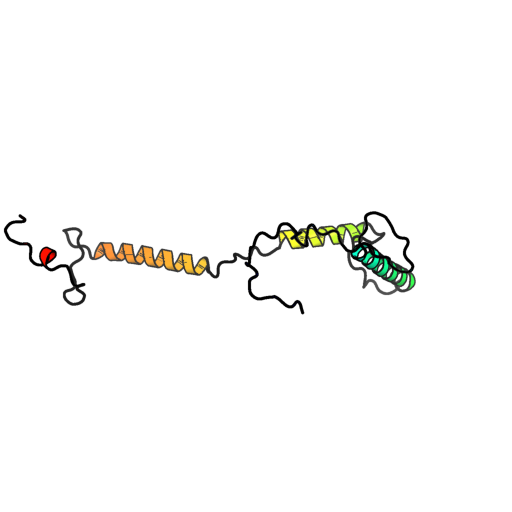1.00 89.56 83 SER A O 1
ATOM 620 N N . HIS A 1 84 ? 14.397 8.554 -14.181 1.00 88.88 84 HIS A N 1
ATOM 621 C CA . HIS A 1 84 ? 14.675 8.404 -12.761 1.00 88.88 84 HIS A CA 1
ATOM 6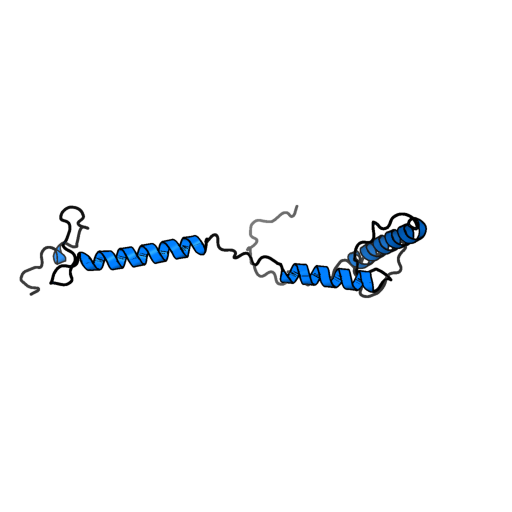22 C C . HIS A 1 84 ? 13.580 9.075 -11.936 1.00 88.88 84 HIS A C 1
ATOM 624 O O . HIS A 1 84 ? 12.958 8.397 -11.126 1.00 88.88 84 HIS A O 1
ATOM 630 N N . ILE A 1 85 ? 13.275 10.351 -12.193 1.00 90.31 85 ILE A N 1
ATOM 631 C CA . ILE A 1 85 ? 12.256 11.101 -11.445 1.00 90.31 85 ILE A CA 1
ATOM 632 C C . ILE A 1 85 ? 10.918 10.358 -11.450 1.00 90.31 85 ILE A C 1
ATOM 634 O O . ILE A 1 85 ? 10.351 10.150 -10.388 1.00 90.31 85 ILE A O 1
ATOM 638 N N . LYS A 1 86 ? 10.454 9.860 -12.605 1.00 88.19 86 LYS A N 1
ATOM 639 C CA . LYS A 1 86 ? 9.199 9.089 -12.684 1.00 88.19 86 LYS A CA 1
ATOM 640 C C . LYS A 1 86 ? 9.209 7.813 -11.846 1.00 88.19 86 LYS A C 1
ATOM 642 O O . LYS A 1 86 ? 8.178 7.433 -11.301 1.00 88.19 86 LYS A O 1
ATOM 647 N N . ASN A 1 87 ? 10.345 7.123 -11.769 1.00 87.56 87 ASN A N 1
ATOM 648 C CA . ASN A 1 87 ? 10.452 5.927 -10.942 1.00 87.56 87 ASN A CA 1
ATOM 649 C C . ASN A 1 87 ? 10.356 6.297 -9.457 1.00 87.56 87 ASN A C 1
ATOM 651 O O . ASN A 1 87 ? 9.568 5.701 -8.734 1.00 87.56 87 ASN A O 1
ATOM 655 N N . TRP A 1 88 ? 11.102 7.314 -9.021 1.00 87.94 88 TRP A N 1
ATOM 656 C CA . TRP A 1 88 ? 11.052 7.825 -7.648 1.00 87.94 88 TRP A CA 1
ATOM 657 C C . TRP A 1 88 ? 9.659 8.329 -7.267 1.00 87.94 88 TRP A C 1
ATOM 659 O O . TRP A 1 88 ? 9.148 7.962 -6.218 1.00 87.94 88 TRP A O 1
ATOM 669 N N . ASP A 1 89 ? 9.027 9.098 -8.146 1.00 90.56 89 ASP A N 1
ATOM 670 C CA . ASP A 1 89 ? 7.669 9.612 -7.981 1.00 90.56 89 ASP A CA 1
ATOM 671 C C . ASP A 1 89 ? 6.657 8.475 -7.798 1.00 90.56 89 ASP A C 1
ATOM 673 O O . ASP A 1 89 ? 5.874 8.467 -6.850 1.00 90.56 89 ASP A O 1
ATOM 677 N N . ARG A 1 90 ? 6.765 7.421 -8.620 1.00 87.25 90 ARG A N 1
ATOM 678 C CA . ARG A 1 90 ? 5.976 6.201 -8.438 1.00 87.25 90 ARG A CA 1
ATOM 679 C C . ARG A 1 90 ? 6.182 5.598 -7.051 1.00 87.25 90 ARG A C 1
ATOM 681 O O . ARG A 1 90 ? 5.187 5.232 -6.444 1.00 87.25 90 ARG A O 1
ATOM 688 N N . TRP A 1 91 ? 7.425 5.480 -6.570 1.00 85.94 91 TRP A N 1
ATOM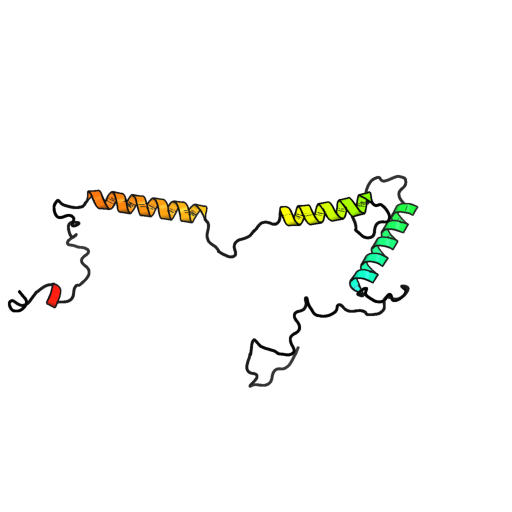 689 C CA . TRP A 1 91 ? 7.735 4.935 -5.238 1.00 85.94 91 TRP A CA 1
ATOM 690 C C . TRP A 1 91 ? 7.180 5.797 -4.102 1.00 85.94 91 TRP A C 1
ATOM 692 O O . TRP A 1 91 ? 6.640 5.248 -3.146 1.00 85.94 91 TRP A O 1
ATOM 702 N N . LEU A 1 92 ? 7.274 7.123 -4.217 1.00 88.69 92 LEU A N 1
ATOM 703 C CA . LEU A 1 92 ? 6.724 8.070 -3.241 1.00 88.69 92 LEU A CA 1
ATOM 704 C C . LEU A 1 92 ? 5.196 7.997 -3.171 1.00 88.69 92 LEU A C 1
ATOM 706 O O . LEU A 1 92 ? 4.619 8.11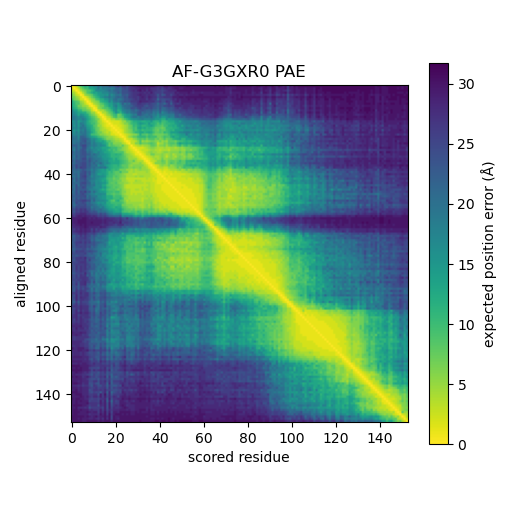9 -2.094 1.00 88.69 92 LEU A O 1
ATOM 710 N N . HIS A 1 93 ? 4.553 7.764 -4.312 1.00 86.06 93 HIS A N 1
ATOM 711 C CA . HIS A 1 93 ? 3.104 7.658 -4.432 1.00 86.06 93 HIS A CA 1
ATOM 712 C C . HIS A 1 93 ? 2.588 6.215 -4.414 1.00 86.06 93 HIS A C 1
ATOM 714 O O . HIS A 1 93 ? 1.427 5.988 -4.760 1.00 86.06 93 HIS A O 1
ATOM 720 N N . LEU A 1 94 ? 3.405 5.229 -4.017 1.00 83.31 94 LEU A N 1
ATOM 721 C CA . LEU A 1 94 ? 2.917 3.860 -3.872 1.00 83.31 94 LEU A CA 1
ATOM 722 C C . LEU A 1 94 ? 1.855 3.824 -2.763 1.00 83.31 94 LEU A C 1
ATOM 724 O O . LEU A 1 94 ? 2.170 4.127 -1.610 1.00 83.31 94 LEU A O 1
ATOM 728 N N . PRO A 1 95 ? 0.607 3.432 -3.074 1.00 80.06 95 PRO A N 1
ATOM 729 C CA . PRO A 1 95 ? -0.400 3.246 -2.044 1.00 80.06 95 PRO A CA 1
ATOM 730 C C . PRO A 1 95 ? 0.052 2.131 -1.099 1.00 80.06 95 PRO A C 1
ATOM 732 O O . PRO A 1 95 ? 0.281 0.991 -1.512 1.00 80.06 95 PRO A O 1
ATOM 735 N N . ILE A 1 96 ? 0.185 2.461 0.183 1.00 74.94 96 ILE A N 1
ATOM 736 C CA . ILE A 1 96 ? 0.439 1.477 1.233 1.00 74.94 96 ILE A CA 1
ATOM 737 C C . ILE A 1 96 ? -0.897 0.796 1.525 1.00 74.94 96 ILE A C 1
ATOM 739 O O . ILE A 1 96 ? -1.701 1.277 2.322 1.00 74.94 96 ILE A O 1
ATOM 743 N N . TYR A 1 97 ? -1.160 -0.311 0.836 1.00 72.06 97 TYR A N 1
ATOM 744 C CA . TYR A 1 97 ? -2.310 -1.150 1.144 1.00 72.06 97 TYR A CA 1
ATOM 745 C C . TYR A 1 97 ? -2.011 -1.974 2.396 1.00 72.06 97 TYR A C 1
ATOM 747 O O . TYR A 1 97 ? -1.063 -2.761 2.425 1.00 72.06 97 TYR A O 1
ATOM 755 N N . SER A 1 98 ? -2.828 -1.805 3.434 1.00 73.88 98 SER A N 1
ATOM 756 C CA . SER A 1 98 ? -2.845 -2.742 4.555 1.00 73.88 98 SER A CA 1
ATOM 757 C C . SER A 1 98 ? -3.451 -4.068 4.075 1.00 73.88 98 SER A C 1
ATOM 759 O O . SER A 1 98 ? -4.505 -4.040 3.441 1.00 73.88 98 SER A O 1
ATOM 761 N N . PRO A 1 99 ? -2.846 -5.233 4.368 1.00 75.81 99 PRO A N 1
ATOM 762 C CA . PRO A 1 99 ? -3.404 -6.538 4.001 1.00 75.81 99 PRO A CA 1
ATOM 763 C C . PRO A 1 99 ? -4.653 -6.916 4.821 1.00 75.81 99 PRO A C 1
ATOM 765 O O . PRO A 1 99 ? -5.179 -8.019 4.678 1.00 75.81 99 PRO A O 1
ATOM 768 N N . LEU A 1 100 ? -5.117 -6.035 5.711 1.00 78.38 100 LEU A N 1
ATOM 769 C CA . LEU A 1 100 ? -6.304 -6.249 6.525 1.00 78.38 100 LEU A CA 1
ATOM 770 C C . LEU A 1 100 ? -7.549 -5.752 5.782 1.00 78.38 100 LEU A C 1
ATOM 772 O O . LEU A 1 100 ? -7.603 -4.603 5.352 1.00 78.38 100 LEU A O 1
ATOM 776 N N . ASN A 1 101 ? -8.593 -6.584 5.732 1.00 78.62 101 ASN A N 1
ATOM 777 C CA . ASN A 1 101 ? -9.945 -6.190 5.307 1.00 78.62 101 ASN A CA 1
ATOM 778 C C . ASN A 1 101 ? -10.653 -5.373 6.402 1.00 78.62 101 ASN A C 1
ATOM 780 O O . ASN A 1 101 ? -11.786 -5.668 6.780 1.00 78.62 101 ASN A O 1
ATOM 784 N N . LEU A 1 102 ? -9.949 -4.413 6.995 1.00 78.44 102 LEU A N 1
ATOM 785 C CA . LEU A 1 102 ? -10.420 -3.662 8.141 1.00 78.44 102 LEU A CA 1
ATOM 786 C C . LEU A 1 102 ? -10.459 -2.189 7.757 1.00 78.44 102 LEU A C 1
ATOM 788 O O . LEU A 1 102 ? -9.426 -1.543 7.597 1.00 78.44 102 LEU A O 1
ATOM 792 N N . ASP A 1 103 ? -11.674 -1.682 7.575 1.00 86.00 103 ASP A N 1
ATOM 793 C CA . ASP A 1 103 ? -11.902 -0.259 7.372 1.00 86.00 103 ASP A CA 1
ATOM 794 C C . ASP A 1 103 ? -11.650 0.467 8.697 1.00 86.00 103 ASP A C 1
ATOM 796 O O . ASP A 1 103 ? -12.408 0.341 9.664 1.00 86.00 103 ASP A O 1
ATOM 800 N N . MET A 1 104 ? -10.540 1.203 8.742 1.00 85.00 104 MET A N 1
ATOM 801 C CA . MET A 1 104 ? -10.098 1.933 9.926 1.00 85.00 104 MET A CA 1
ATOM 802 C C . MET A 1 104 ? -11.116 2.997 10.354 1.00 85.00 104 MET A C 1
ATOM 804 O O . MET A 1 104 ? -11.288 3.210 11.553 1.00 85.00 104 MET A O 1
ATOM 808 N N . GLY A 1 105 ? -11.816 3.623 9.399 1.00 88.94 105 GLY A N 1
ATOM 809 C CA . GLY A 1 105 ? -12.853 4.612 9.686 1.00 88.94 105 GLY A CA 1
ATOM 810 C C . GLY A 1 105 ? -14.053 3.960 10.361 1.00 88.94 105 GLY A C 1
ATOM 811 O O . GLY A 1 105 ? -14.445 4.352 11.460 1.00 88.94 105 GLY A O 1
ATOM 812 N N . ARG A 1 106 ? -14.563 2.877 9.763 1.00 91.81 106 ARG A N 1
ATOM 813 C CA . ARG A 1 106 ? -15.673 2.112 10.341 1.00 91.81 106 ARG A CA 1
ATOM 814 C C . ARG A 1 106 ? -15.339 1.551 11.721 1.00 91.81 106 ARG A C 1
ATOM 816 O O . ARG A 1 106 ? -16.191 1.549 12.607 1.00 91.81 106 ARG A O 1
ATOM 823 N N . ASN A 1 107 ? -14.115 1.068 11.920 1.00 92.81 107 ASN A N 1
ATOM 824 C CA . ASN A 1 107 ? -13.715 0.525 13.212 1.00 92.81 107 ASN A CA 1
ATOM 825 C C . ASN A 1 107 ? -13.678 1.615 14.293 1.00 92.81 107 ASN A C 1
ATOM 827 O O . ASN A 1 107 ? -14.176 1.397 15.396 1.00 92.81 107 ASN A O 1
ATOM 831 N N . ALA A 1 108 ? -13.181 2.811 13.963 1.00 95.00 108 ALA A N 1
ATOM 832 C CA . ALA A 1 108 ? -13.213 3.950 14.874 1.00 95.00 108 ALA A CA 1
ATOM 833 C C . ALA A 1 108 ? -14.654 4.302 15.296 1.00 95.00 108 ALA A C 1
ATOM 835 O O . ALA A 1 108 ? -14.926 4.412 16.493 1.00 95.00 108 ALA A O 1
ATOM 836 N N . GLU A 1 109 ? -15.600 4.365 14.351 1.00 96.81 109 GLU A N 1
ATOM 837 C CA . GLU A 1 109 ? -17.023 4.604 14.650 1.00 96.81 109 GLU A CA 1
ATOM 838 C C . GLU A 1 109 ? -17.614 3.551 15.596 1.00 96.81 109 GLU A C 1
ATOM 840 O O . GLU A 1 109 ? -18.308 3.886 16.557 1.00 96.81 109 GLU A O 1
ATOM 845 N N . VAL A 1 110 ? -17.338 2.268 15.337 1.00 96.50 110 VAL A N 1
ATOM 846 C CA . VAL A 1 110 ? -17.843 1.161 16.162 1.00 96.50 110 VAL A CA 1
ATOM 847 C C . VAL A 1 110 ? -17.274 1.241 17.578 1.00 96.50 110 VAL A C 1
ATOM 849 O O . VAL A 1 110 ? -18.010 1.035 18.546 1.00 96.50 110 VAL A O 1
ATOM 852 N N . THR A 1 111 ? -15.989 1.576 17.720 1.00 96.88 111 THR A N 1
ATOM 853 C CA . THR A 1 111 ? -15.364 1.733 19.040 1.00 96.88 111 THR A CA 1
ATOM 854 C C . THR A 1 111 ? -15.945 2.910 19.828 1.00 96.88 111 THR A C 1
ATOM 856 O O . THR A 1 111 ? -16.266 2.737 21.004 1.00 96.88 111 THR A O 1
ATOM 859 N N . ASP A 1 112 ? -16.160 4.067 19.195 1.00 98.06 112 ASP A N 1
ATOM 860 C CA . ASP A 1 112 ? -16.787 5.241 19.822 1.00 98.06 112 ASP A CA 1
ATOM 861 C C . ASP A 1 112 ? -18.242 4.951 20.223 1.00 98.06 112 ASP A C 1
ATOM 863 O O . ASP A 1 112 ? -18.645 5.195 21.363 1.00 98.06 112 ASP A O 1
ATOM 867 N N . PHE A 1 113 ? -19.023 4.324 19.336 1.00 97.75 113 PHE A N 1
ATOM 868 C CA . PHE A 1 113 ? -20.388 3.903 19.654 1.00 97.75 113 PHE A CA 1
ATOM 869 C C . PHE A 1 113 ? -20.428 2.972 20.871 1.00 97.75 113 PHE A C 1
ATOM 871 O O . PHE A 1 113 ? -21.231 3.173 21.786 1.00 97.75 113 PHE A O 1
ATOM 878 N N . TYR A 1 114 ? -19.539 1.976 20.915 1.00 96.81 114 TYR A N 1
ATOM 879 C CA . TYR A 1 114 ? -19.449 1.058 22.044 1.00 96.81 114 TYR A CA 1
ATOM 880 C C . TYR A 1 114 ? -19.118 1.793 23.348 1.00 96.81 114 TYR A C 1
ATOM 882 O O . TYR A 1 114 ? -19.776 1.553 24.361 1.00 96.81 114 TYR A O 1
ATOM 890 N N . GLN A 1 115 ? -18.157 2.723 23.330 1.00 97.25 115 GLN A N 1
ATOM 891 C CA . GLN A 1 115 ? -17.802 3.529 24.502 1.00 97.25 115 GLN A CA 1
ATOM 892 C C . GLN A 1 115 ? -18.993 4.347 25.014 1.00 97.25 115 GLN A C 1
ATOM 894 O O . GLN A 1 115 ? -19.303 4.292 26.206 1.00 97.25 115 GLN A O 1
ATOM 899 N N . ARG A 1 116 ? -19.714 5.040 24.126 1.00 96.75 116 ARG A N 1
ATOM 900 C CA . ARG A 1 116 ? -20.913 5.813 24.497 1.00 96.75 116 ARG A CA 1
ATOM 901 C C . ARG A 1 116 ? -22.025 4.930 25.051 1.00 96.75 116 ARG A C 1
ATOM 903 O O . ARG A 1 116 ? -22.669 5.299 26.030 1.00 96.75 116 ARG A O 1
ATOM 910 N N . ALA A 1 117 ? -22.231 3.745 24.477 1.00 93.88 117 ALA A N 1
ATOM 911 C CA . ALA A 1 117 ? -23.200 2.782 24.992 1.00 93.88 117 ALA A CA 1
ATOM 912 C C . ALA A 1 117 ? -22.835 2.308 26.411 1.00 93.88 117 ALA A C 1
ATOM 914 O O . ALA A 1 117 ? -23.719 2.185 27.259 1.00 93.88 117 ALA A O 1
ATOM 915 N N . GLN A 1 118 ? -21.546 2.088 26.705 1.00 89.56 118 GLN A N 1
ATOM 916 C CA . GLN A 1 118 ? -21.107 1.759 28.067 1.00 89.56 118 GLN A CA 1
ATOM 917 C C . GLN A 1 118 ? -21.290 2.931 29.035 1.00 89.56 118 GLN A C 1
ATOM 919 O O . GLN A 1 118 ? -21.761 2.719 30.149 1.00 89.56 118 GLN A O 1
ATOM 924 N N . GLN A 1 119 ? -20.987 4.165 28.617 1.00 93.06 119 GLN A N 1
ATOM 925 C CA . GLN A 1 119 ? -21.257 5.359 29.427 1.00 93.06 119 GLN A CA 1
ATOM 926 C C . GLN A 1 119 ? -22.749 5.479 29.753 1.00 93.06 119 GLN A C 1
ATOM 928 O O . GLN A 1 119 ? -23.111 5.702 30.905 1.00 93.06 119 GLN A O 1
ATOM 933 N N . GLN A 1 120 ? -23.624 5.245 28.770 1.00 90.19 120 GLN A N 1
ATOM 934 C CA . GLN A 1 120 ? -25.068 5.230 28.996 1.00 90.19 120 GLN A CA 1
ATOM 935 C C . GLN A 1 120 ? -25.502 4.172 30.016 1.00 90.19 120 GLN A C 1
ATOM 937 O O . GLN A 1 120 ? -26.379 4.441 30.832 1.00 90.19 120 GLN A O 1
ATOM 942 N N . ARG A 1 121 ? -24.871 2.990 30.027 1.00 84.25 121 ARG A N 1
ATOM 943 C CA . ARG A 1 121 ? -25.185 1.939 31.010 1.00 84.25 121 ARG A CA 1
ATOM 944 C C . ARG A 1 121 ? -24.912 2.348 32.453 1.00 84.25 121 ARG A C 1
ATOM 946 O O . ARG A 1 121 ? -25.611 1.860 33.338 1.00 84.25 121 ARG A O 1
ATOM 953 N N . MET A 1 122 ? -23.958 3.250 32.689 1.00 83.69 122 MET A N 1
ATOM 954 C CA . MET A 1 122 ? -23.664 3.757 34.033 1.00 83.69 122 MET A CA 1
ATOM 955 C C . MET A 1 122 ? -24.860 4.506 34.639 1.00 83.69 122 MET A C 1
ATOM 957 O O . MET A 1 122 ? -25.059 4.443 35.845 1.00 83.69 122 MET A O 1
ATOM 961 N N . TYR A 1 123 ? -25.710 5.143 33.823 1.00 85.75 123 TYR A N 1
ATOM 962 C CA . TYR A 1 123 ? -26.900 5.851 34.315 1.00 85.75 123 TYR A CA 1
ATOM 963 C C . TYR A 1 123 ? -28.039 4.930 34.773 1.00 85.75 123 TYR A C 1
ATOM 965 O O . TYR A 1 123 ? -28.936 5.389 35.473 1.00 85.75 123 TYR A O 1
ATOM 973 N N . TYR A 1 124 ? -28.023 3.647 34.399 1.00 81.31 124 TYR A N 1
ATOM 974 C CA . TYR A 1 124 ? -29.006 2.661 34.869 1.00 81.31 124 TYR A CA 1
ATOM 975 C C . TYR A 1 124 ? -28.591 1.974 36.174 1.00 81.31 124 TYR A C 1
ATOM 977 O O . TYR A 1 124 ? -29.306 1.089 36.647 1.00 81.31 124 TYR A O 1
ATOM 985 N N . GLN A 1 125 ? -27.424 2.311 36.727 1.00 79.81 125 GLN A N 1
ATOM 986 C CA . GLN A 1 125 ? -26.985 1.747 37.996 1.00 79.81 125 GLN A CA 1
ATOM 987 C C . GLN A 1 125 ? -27.835 2.308 39.131 1.00 79.81 125 GLN A C 1
ATOM 989 O O . GLN A 1 125 ? -28.084 3.511 39.209 1.00 79.81 125 GLN A O 1
ATOM 994 N N . ASP A 1 126 ? -28.279 1.420 40.013 1.00 80.19 126 ASP A N 1
ATOM 995 C CA . ASP A 1 126 ? -29.004 1.813 41.212 1.00 80.19 126 ASP A CA 1
ATOM 996 C C . ASP A 1 126 ? -28.028 2.347 42.278 1.00 80.19 126 ASP A C 1
ATOM 998 O O . ASP A 1 126 ? -26.807 2.293 42.108 1.00 80.19 126 ASP A O 1
ATOM 1002 N N . LYS A 1 127 ? -28.524 2.834 43.421 1.00 80.25 127 LYS A N 1
ATOM 1003 C CA . LYS A 1 127 ? -27.669 3.387 44.503 1.00 80.25 127 LYS A CA 1
ATOM 1004 C C . LYS A 1 127 ? -26.616 2.404 45.040 1.00 80.25 127 LYS A C 1
ATOM 1006 O O . LYS A 1 127 ? -25.652 2.825 45.670 1.00 80.25 127 LYS A O 1
ATOM 1011 N N . SER A 1 128 ? -26.801 1.108 44.801 1.00 79.19 128 SER A N 1
ATOM 1012 C CA . SER A 1 128 ? -25.861 0.030 45.125 1.00 79.19 128 SER A CA 1
ATOM 1013 C C . SER A 1 128 ? -24.729 -0.147 44.099 1.00 79.19 128 SER A C 1
ATOM 1015 O O . SER A 1 128 ? -23.881 -1.014 44.285 1.00 79.19 128 SER A O 1
ATOM 1017 N N . GLY A 1 129 ? -24.714 0.624 43.003 1.00 78.44 129 GLY A N 1
ATOM 1018 C CA . GLY A 1 129 ? -23.765 0.480 41.891 1.00 78.44 129 GLY A CA 1
ATOM 1019 C C . GLY A 1 129 ? -24.044 -0.725 40.986 1.00 78.44 129 GLY A C 1
ATOM 1020 O O . GLY A 1 129 ? -23.299 -0.981 40.041 1.00 78.44 129 GLY A O 1
ATOM 1021 N N . MET A 1 130 ? -25.117 -1.476 41.253 1.00 76.88 130 MET A N 1
ATOM 1022 C CA . MET A 1 130 ? -25.517 -2.632 40.455 1.00 76.88 130 MET A CA 1
ATOM 1023 C C . MET A 1 130 ? -26.637 -2.269 39.483 1.00 76.88 130 MET A C 1
ATOM 1025 O O . MET A 1 130 ? -27.506 -1.449 39.775 1.00 76.88 130 MET A O 1
ATOM 1029 N N . MET A 1 131 ? -26.625 -2.908 38.314 1.00 73.94 131 MET A N 1
ATOM 1030 C CA . MET A 1 131 ? -27.717 -2.800 37.351 1.00 73.94 131 MET A CA 1
ATOM 1031 C C . MET A 1 131 ? -28.878 -3.699 37.817 1.00 73.94 131 MET A C 1
ATOM 1033 O O . MET A 1 131 ? -28.630 -4.863 38.153 1.00 73.94 131 MET A O 1
ATOM 1037 N N . PRO A 1 132 ? -30.132 -3.215 37.848 1.00 71.56 132 PRO A N 1
ATOM 1038 C CA . PRO A 1 132 ? -31.269 -4.041 38.237 1.00 71.56 132 PRO A CA 1
ATOM 1039 C C . PRO A 1 132 ? -31.420 -5.231 37.278 1.00 71.56 132 PRO A C 1
ATOM 1041 O O . PRO A 1 132 ? -31.406 -5.079 36.054 1.00 71.56 132 PRO A O 1
ATOM 1044 N N . ARG A 1 133 ? -31.544 -6.442 37.835 1.00 73.44 133 ARG A N 1
ATOM 1045 C CA . ARG A 1 133 ? -31.668 -7.677 37.047 1.00 73.44 133 ARG A CA 1
ATOM 1046 C C . ARG A 1 133 ? -33.008 -7.685 36.314 1.00 73.44 133 ARG A C 1
ATOM 1048 O O . ARG A 1 133 ? -34.058 -7.541 36.935 1.00 73.44 133 ARG A O 1
ATOM 1055 N N . VAL A 1 134 ? -32.983 -7.915 35.003 1.00 77.12 134 VAL A N 1
ATOM 1056 C CA . VAL A 1 134 ? -34.211 -8.107 34.219 1.00 77.12 134 VAL A CA 1
ATOM 1057 C C . VAL A 1 134 ? -34.729 -9.531 34.462 1.00 77.12 134 VAL A C 1
ATOM 1059 O O . VAL A 1 134 ? -33.988 -10.481 34.200 1.00 77.12 134 VAL A O 1
ATOM 1062 N N . PRO A 1 135 ? -35.978 -9.719 34.928 1.00 77.06 135 PRO A N 1
ATOM 1063 C CA . PRO A 1 135 ? -36.475 -11.027 35.369 1.00 77.06 135 PRO A CA 1
ATOM 1064 C C . PRO A 1 135 ? -36.588 -12.066 34.243 1.00 77.06 135 PRO A C 1
ATOM 1066 O O . PRO A 1 135 ? -36.582 -13.261 34.515 1.00 77.06 135 PRO A O 1
ATOM 1069 N N . TYR A 1 136 ? -36.657 -11.627 32.984 1.00 79.25 136 TYR A N 1
ATOM 1070 C CA . TYR A 1 136 ? -36.894 -12.501 31.830 1.00 79.25 136 TYR A CA 1
ATOM 1071 C C . TYR A 1 136 ? -35.620 -12.972 31.112 1.00 79.25 136 TYR A C 1
ATOM 1073 O O . TYR A 1 136 ? -35.639 -14.012 30.464 1.00 79.25 136 TYR A O 1
ATOM 1081 N N . PHE A 1 137 ? -34.506 -12.243 31.232 1.00 78.25 137 PHE A N 1
ATOM 1082 C CA . PHE A 1 137 ? -33.242 -12.566 30.551 1.00 78.25 137 PHE A CA 1
ATOM 1083 C C . PHE A 1 137 ? -32.193 -13.021 31.556 1.00 78.25 137 PHE A C 1
ATOM 1085 O O . PHE A 1 137 ? -31.123 -12.431 31.709 1.00 78.25 137 PHE A O 1
ATOM 1092 N N . VAL A 1 138 ? -32.540 -14.071 32.289 1.00 77.38 138 VAL A N 1
ATOM 1093 C CA . VAL A 1 138 ? -31.678 -14.642 33.311 1.00 77.38 138 VAL A CA 1
ATOM 1094 C C . VAL A 1 138 ? -30.913 -15.817 32.719 1.00 77.38 138 VAL A C 1
ATOM 1096 O O . VAL A 1 138 ? -31.505 -16.822 32.337 1.00 77.38 138 VAL A O 1
ATOM 1099 N N . LEU A 1 139 ? -29.585 -15.700 32.667 1.00 81.88 139 LEU A N 1
ATOM 1100 C CA . LEU A 1 139 ? -28.743 -16.857 32.386 1.00 81.88 139 LEU A CA 1
ATOM 1101 C C . LEU A 1 139 ? -28.866 -17.865 33.541 1.00 81.88 139 LEU A C 1
ATOM 1103 O O . LEU A 1 139 ? -28.841 -17.440 34.703 1.00 81.88 139 LEU A O 1
ATOM 1107 N N . PRO A 1 140 ? -28.997 -19.171 33.247 1.00 82.06 140 PRO A N 1
ATOM 1108 C CA . PRO A 1 140 ? -29.028 -20.193 34.280 1.00 82.06 140 PRO A CA 1
ATOM 1109 C C . PRO A 1 140 ? -27.710 -20.169 35.057 1.00 82.06 140 PRO A C 1
ATOM 1111 O O . PRO A 1 140 ? -26.626 -20.237 34.476 1.00 82.06 140 PRO A O 1
ATOM 1114 N N . VAL A 1 141 ? -27.819 -20.027 36.375 1.00 83.00 141 VAL A N 1
ATOM 1115 C CA . VAL A 1 141 ? -26.684 -20.024 37.303 1.00 83.00 141 VAL A CA 1
ATOM 1116 C C . VAL A 1 141 ? -26.584 -21.413 37.931 1.00 83.00 141 VAL A C 1
ATOM 1118 O O . VAL A 1 141 ? -27.552 -22.175 37.925 1.00 83.00 141 VAL A O 1
ATOM 1121 N N . LYS A 1 142 ? -25.411 -21.780 38.451 1.00 84.31 142 LYS A N 1
ATOM 1122 C CA . LYS A 1 142 ? -25.262 -23.041 39.180 1.00 84.31 142 LYS A CA 1
ATOM 1123 C C . LYS A 1 142 ? -26.176 -23.036 40.403 1.00 84.31 142 LYS A C 1
ATOM 1125 O O . LYS A 1 142 ? -26.302 -22.029 41.091 1.00 84.31 142 LYS A O 1
ATOM 1130 N N . GLU A 1 143 ? -26.766 -24.190 40.693 1.00 80.19 143 GLU A N 1
ATOM 1131 C CA . GLU A 1 143 ? -27.758 -24.354 41.761 1.00 80.19 143 GLU A CA 1
ATOM 1132 C C . GLU A 1 143 ? -27.245 -23.884 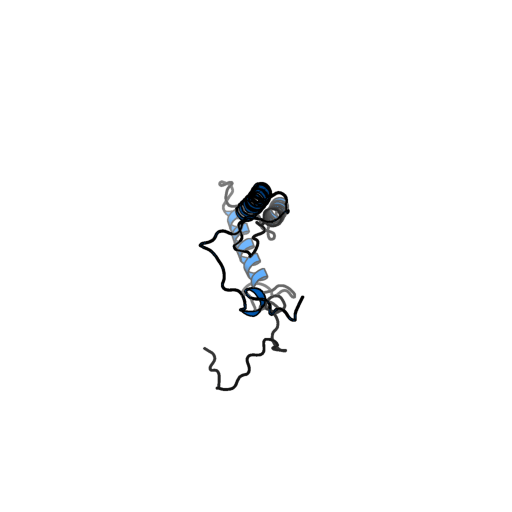43.131 1.00 80.19 143 GLU A C 1
ATOM 1134 O O . GLU A 1 143 ? -27.966 -23.198 43.846 1.00 80.19 143 GLU A O 1
ATOM 1139 N N . ARG A 1 144 ? -25.967 -24.150 43.444 1.00 78.25 144 ARG A N 1
ATOM 1140 C CA . ARG A 1 144 ? -25.310 -23.705 44.689 1.00 78.25 144 ARG A CA 1
ATOM 1141 C C . ARG A 1 144 ? -25.264 -22.182 44.850 1.00 78.25 144 ARG A C 1
ATOM 1143 O O . ARG A 1 144 ? -25.349 -21.695 45.967 1.00 78.25 144 ARG A O 1
ATOM 1150 N N . ASP A 1 145 ? -25.149 -21.444 43.747 1.00 79.06 145 ASP A N 1
ATOM 1151 C CA . ASP A 1 145 ? -25.100 -19.977 43.762 1.00 79.06 145 ASP A CA 1
ATOM 1152 C C . ASP A 1 145 ? -26.514 -19.375 43.833 1.00 79.06 145 ASP A C 1
ATOM 1154 O O . ASP A 1 145 ? -26.704 -18.257 44.307 1.00 79.06 145 ASP A O 1
ATOM 1158 N N . GLN A 1 146 ? -27.519 -20.106 43.337 1.00 80.25 146 GLN A N 1
ATOM 1159 C CA . GLN A 1 146 ? -28.919 -19.683 43.358 1.00 80.25 146 GLN A CA 1
ATOM 1160 C C . GLN A 1 146 ? -29.606 -19.996 44.694 1.00 80.25 146 GLN A C 1
ATOM 1162 O O . GLN A 1 146 ? -30.457 -19.225 45.138 1.00 80.25 146 GLN A O 1
ATOM 1167 N N . TYR A 1 147 ? -29.219 -21.100 45.331 1.00 79.88 147 TYR A N 1
ATOM 1168 C CA . TYR A 1 147 ? -29.719 -21.558 46.622 1.00 79.88 147 TYR A CA 1
ATOM 1169 C C . TYR A 1 147 ? -28.527 -21.942 47.518 1.00 79.88 147 TYR A C 1
ATOM 1171 O O . TYR A 1 147 ? -28.183 -23.125 47.597 1.00 79.88 147 TYR A O 1
ATOM 1179 N N . PRO A 1 148 ? -27.863 -20.967 48.172 1.00 76.06 148 PRO A N 1
ATOM 1180 C CA . PRO A 1 148 ? -26.766 -21.268 49.082 1.00 76.06 148 PRO A CA 1
ATOM 1181 C C . PRO A 1 148 ? -27.285 -22.093 50.260 1.00 76.06 148 PRO A C 1
ATOM 1183 O O . PRO A 1 148 ? -28.342 -21.804 50.831 1.00 76.06 148 PRO A O 1
ATOM 1186 N N . LEU A 1 149 ? -26.552 -23.148 50.608 1.00 80.56 149 LEU A N 1
ATOM 1187 C CA . LEU A 1 149 ? -26.902 -23.977 51.751 1.00 80.56 149 LEU A CA 1
ATOM 1188 C C . LEU A 1 149 ? -26.653 -23.179 53.043 1.00 80.56 149 LEU A C 1
ATOM 1190 O O . LEU A 1 149 ? -25.682 -22.426 53.109 1.00 80.56 149 LEU A O 1
ATOM 1194 N N . PRO A 1 150 ? -27.468 -23.363 54.100 1.00 77.25 150 PRO A N 1
ATOM 1195 C CA . PRO A 1 150 ? -27.330 -22.619 55.360 1.00 77.25 150 PRO A CA 1
ATOM 1196 C C . PRO A 1 150 ? -25.966 -22.768 56.050 1.00 77.25 150 PRO A C 1
ATOM 1198 O O . PRO A 1 150 ? -25.679 -22.060 57.006 1.00 77.25 150 PRO A O 1
ATOM 1201 N N . THR A 1 151 ? -25.162 -23.734 55.611 1.00 71.75 151 THR A N 1
ATOM 1202 C CA . THR A 1 151 ? -23.852 -24.080 56.166 1.00 71.75 151 THR A CA 1
ATOM 1203 C C . THR A 1 151 ? -22.706 -23.247 55.578 1.00 71.75 151 THR A C 1
ATOM 1205 O O . THR A 1 151 ? -21.617 -23.274 56.138 1.00 71.75 151 THR A O 1
ATOM 1208 N N . ASP A 1 152 ? -22.948 -22.513 54.485 1.00 62.59 152 ASP A N 1
ATOM 1209 C CA . ASP A 1 152 ? -21.937 -21.733 53.752 1.00 62.59 152 ASP A CA 1
ATOM 1210 C C . ASP A 1 152 ? -21.977 -20.215 54.079 1.00 62.59 152 ASP A C 1
ATOM 1212 O O . ASP A 1 152 ? -21.406 -19.413 53.336 1.00 62.59 152 ASP A O 1
ATOM 1216 N N . LEU A 1 153 ? -22.654 -19.815 55.170 1.00 55.09 153 LEU A N 1
ATOM 1217 C CA . LEU A 1 153 ? -22.704 -18.438 55.701 1.00 55.09 153 LEU A CA 1
ATOM 1218 C C . LEU A 1 153 ? -21.712 -18.212 56.849 1.00 55.09 153 LEU A C 1
ATOM 1220 O O . LEU A 1 153 ? -21.681 -19.052 57.776 1.00 55.09 153 LEU A O 1
#

Radius of gyration: 35.84 Å; Cα contacts (8 Å, |Δi|>4): 55; chains: 1; bounding box: 67×58×95 Å

Mean predicted aligned error: 17.19 Å

Organism: Cricetulus griseus (NCBI:txid10029)